Protein AF-A0A7S1N888-F1 (afdb_monomer)

InterPro domains:
  IPR004919 GmrSD restriction endonucleases, N-terminal domain [PF03235] (8-120)

Solvent-accessible surface area (backbone atoms only — not comparable to full-atom values): 9253 Å² total; per-residue (Å²): 137,89,87,77,94,72,54,70,70,64,73,41,25,67,52,55,45,80,42,73,72,49,102,86,40,76,77,73,88,74,79,51,69,66,60,52,47,50,53,47,50,58,54,48,55,60,72,66,51,74,83,74,66,87,85,49,75,88,72,57,80,77,88,69,93,67,82,66,43,65,47,76,53,85,74,87,74,94,69,92,54,54,35,34,40,49,79,40,48,53,64,61,52,51,50,51,53,52,50,51,49,50,54,51,55,52,34,58,72,76,35,73,72,62,23,51,52,54,41,54,75,75,50,79,14,73,76,75,72,77,83,81,73,78,86,78,83,78,74,81,87,127

Sequence (142 aa):
MSMKNMHIKELFSKEATYVFSTYQNTCTYEWSDVEAEQLFDDFYGECLSPPVNKVDLEALDWYTLNQCTMHEVKQKQNKSGSTWMIHDGQQRMVTLCLLFAAIRDHLRLVDSKRSEEIAKRLWLGLECRKAEQLDKTHRPKV

Radius of gyration: 17.92 Å; Cα contacts (8 Å, |Δi|>4): 93; chains: 1; bounding box: 62×39×40 Å

Mean predicted aligned error: 12.19 Å

Foldseek 3Di:
DDDDDDDPPRVQAAQEAEDEDDPVDPDDQDDDVVVLVVLVCLVVVVVPPPPPDPPPPVPDPDSDSDDWDWDWDDDDDDRRHTYIYTDPCSNVVVSVVVVVVVVLVVLCPPDVPVSVVVCVVVPNGDPPPPPPPPPPPDDPDD

pLDDT: mean 71.5, std 18.08, range [33.56, 95.94]

Organism: NCBI:txid73025

Structure (mmCIF, N/CA/C/O backbone):
data_AF-A0A7S1N888-F1
#
_entry.id   AF-A0A7S1N888-F1
#
loop_
_atom_site.group_PDB
_atom_site.id
_atom_site.type_symbol
_atom_site.label_atom_id
_atom_site.label_alt_id
_atom_site.label_comp_id
_atom_site.label_asym_id
_atom_site.label_entity_id
_atom_site.label_seq_id
_atom_site.pdbx_PDB_ins_code
_atom_site.Cartn_x
_atom_site.Cartn_y
_atom_site.Cartn_z
_atom_site.occupancy
_atom_site.B_iso_or_equiv
_atom_site.auth_seq_id
_atom_site.auth_comp_id
_atom_site.auth_asym_id
_atom_site.auth_atom_id
_atom_site.pdbx_PDB_model_num
ATOM 1 N N . MET A 1 1 ? -7.000 19.376 12.190 1.00 68.69 1 MET A N 1
ATOM 2 C CA . MET A 1 1 ? -6.641 18.047 11.648 1.00 68.69 1 MET A CA 1
ATOM 3 C C . MET A 1 1 ? -5.179 17.811 11.970 1.00 68.69 1 MET A C 1
ATOM 5 O O . MET A 1 1 ? -4.411 18.751 11.826 1.00 68.69 1 MET A O 1
ATOM 9 N N . SER A 1 2 ? -4.815 16.634 12.480 1.00 82.44 2 SER A N 1
ATOM 10 C CA . SER A 1 2 ? -3.409 16.278 12.711 1.00 82.44 2 SER A CA 1
ATOM 11 C C . SER A 1 2 ? -2.906 15.508 11.496 1.00 82.44 2 SER A C 1
ATOM 13 O O . SER A 1 2 ? -3.593 14.592 11.046 1.00 82.44 2 SER A O 1
ATOM 15 N N . MET A 1 3 ? -1.752 15.892 10.957 1.00 83.88 3 MET A N 1
ATOM 16 C CA . MET A 1 3 ? -1.090 15.182 9.867 1.00 83.88 3 MET A CA 1
ATOM 17 C C . MET A 1 3 ? 0.059 14.373 10.461 1.00 83.88 3 MET A C 1
ATOM 19 O O . MET A 1 3 ? 0.832 14.891 11.266 1.00 83.88 3 MET A O 1
ATOM 23 N N . LYS A 1 4 ? 0.149 13.095 10.092 1.00 85.56 4 LYS A N 1
ATOM 24 C CA . LYS A 1 4 ? 1.197 12.194 10.564 1.00 85.56 4 LYS A CA 1
ATOM 25 C C . LYS A 1 4 ? 1.833 11.499 9.368 1.00 85.56 4 LYS A C 1
ATOM 27 O O . LYS A 1 4 ? 1.142 10.789 8.644 1.00 85.56 4 LYS A O 1
ATOM 32 N N . ASN A 1 5 ? 3.144 11.663 9.218 1.00 82.50 5 ASN A N 1
ATOM 33 C CA . ASN A 1 5 ? 3.929 10.853 8.293 1.00 82.50 5 ASN A CA 1
ATOM 34 C C . ASN A 1 5 ? 4.024 9.434 8.856 1.00 82.50 5 ASN A C 1
ATOM 36 O O . ASN A 1 5 ? 4.311 9.246 10.040 1.00 82.50 5 ASN A O 1
ATOM 40 N N . MET A 1 6 ? 3.728 8.446 8.020 1.00 82.31 6 MET A N 1
ATOM 41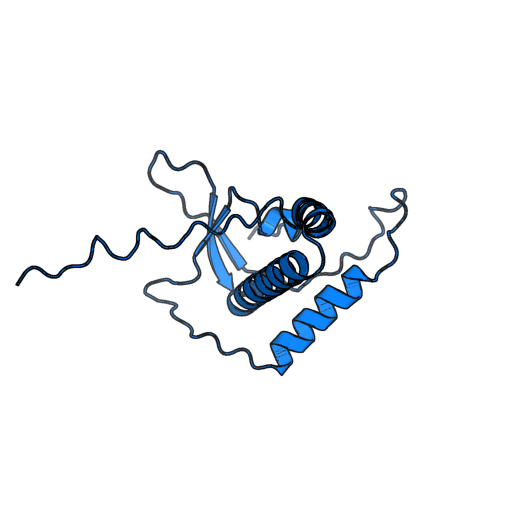 C CA . MET A 1 6 ? 3.689 7.042 8.408 1.00 82.31 6 MET A CA 1
ATOM 42 C C . MET A 1 6 ? 4.394 6.221 7.340 1.00 82.31 6 MET A C 1
ATOM 44 O O . MET A 1 6 ? 4.093 6.357 6.153 1.00 82.31 6 MET A O 1
ATOM 48 N N . HIS A 1 7 ? 5.318 5.356 7.751 1.00 83.50 7 HIS A N 1
ATOM 49 C CA . HIS A 1 7 ? 5.939 4.433 6.807 1.00 83.50 7 HIS A CA 1
ATOM 50 C C . HIS A 1 7 ? 4.919 3.389 6.346 1.00 83.50 7 HIS A C 1
ATOM 52 O O . HIS A 1 7 ? 4.092 2.932 7.134 1.00 83.50 7 HIS A O 1
ATOM 58 N N . ILE A 1 8 ? 5.033 2.916 5.102 1.00 83.12 8 ILE A N 1
ATOM 59 C CA . ILE A 1 8 ? 4.186 1.835 4.561 1.00 83.12 8 ILE A CA 1
ATOM 60 C C . ILE A 1 8 ? 4.163 0.620 5.504 1.00 83.12 8 ILE A C 1
ATOM 62 O O . ILE A 1 8 ? 3.116 0.027 5.745 1.00 83.12 8 ILE A O 1
ATOM 66 N N . LYS A 1 9 ? 5.305 0.282 6.114 1.00 82.00 9 LYS A N 1
ATOM 67 C CA . LYS A 1 9 ? 5.406 -0.810 7.092 1.00 82.00 9 LYS A CA 1
ATOM 68 C C . LYS A 1 9 ? 4.522 -0.602 8.329 1.00 82.00 9 LYS A C 1
ATOM 70 O O . LYS A 1 9 ? 3.982 -1.569 8.859 1.00 82.00 9 LYS A O 1
ATOM 75 N N . GLU A 1 10 ? 4.402 0.634 8.800 1.00 83.75 10 GLU A N 1
ATOM 76 C CA . GLU A 1 10 ? 3.550 0.993 9.938 1.00 83.75 10 GLU A CA 1
ATOM 77 C C . GLU A 1 10 ? 2.077 1.012 9.522 1.00 83.75 10 GLU A C 1
ATOM 79 O O . GLU A 1 10 ? 1.226 0.479 10.239 1.00 83.75 10 GLU A O 1
ATOM 84 N N . LEU A 1 11 ? 1.802 1.554 8.329 1.00 85.75 11 LEU A N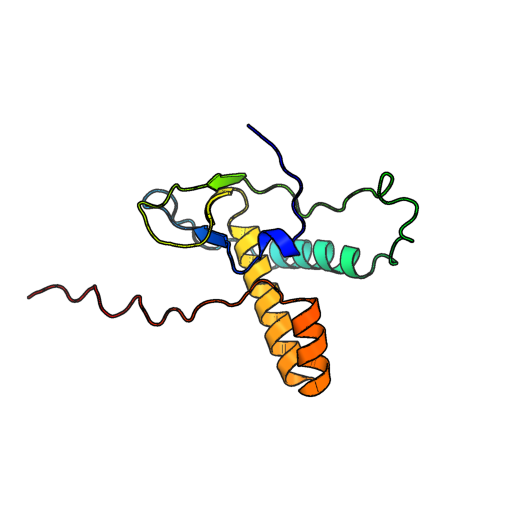 1
ATOM 85 C CA . LEU A 1 11 ? 0.469 1.617 7.735 1.00 85.75 11 LEU A CA 1
ATOM 86 C C . LEU A 1 11 ? -0.125 0.228 7.510 1.00 85.75 11 LEU A C 1
ATOM 88 O O . LEU A 1 11 ? -1.320 0.042 7.642 1.00 85.75 11 LEU A O 1
ATOM 92 N N . PHE A 1 12 ? 0.683 -0.773 7.191 1.00 84.00 12 PHE A N 1
ATOM 93 C CA . PHE A 1 12 ? 0.184 -2.126 6.972 1.00 84.00 12 PHE A CA 1
ATOM 94 C C . PHE A 1 12 ? 0.443 -3.059 8.154 1.00 84.00 12 PHE A C 1
ATOM 96 O O . PHE A 1 12 ? 0.531 -4.258 7.939 1.00 84.00 12 PHE A O 1
ATOM 103 N N . SER A 1 13 ? 0.574 -2.552 9.386 1.00 80.38 13 SER A N 1
ATOM 104 C CA . SER A 1 13 ? 0.861 -3.367 10.581 1.00 80.38 13 SER A CA 1
ATOM 105 C C . SER A 1 13 ? -0.268 -4.346 10.964 1.00 80.38 13 SER A C 1
ATOM 107 O O . SER A 1 13 ? -1.447 -4.090 10.729 1.00 80.38 13 SER A O 1
ATOM 109 N N . LYS A 1 14 ? 0.084 -5.460 11.630 1.00 72.75 14 LYS A N 1
ATOM 110 C CA . LYS A 1 14 ? -0.874 -6.516 12.041 1.00 72.75 14 LYS A CA 1
ATOM 111 C C . LYS A 1 14 ? -1.910 -6.057 13.074 1.00 72.75 14 LYS A C 1
ATOM 113 O O . LYS A 1 14 ? -2.920 -6.729 13.278 1.00 72.75 14 LYS A O 1
ATOM 118 N N . GLU A 1 15 ? -1.630 -4.957 13.762 1.00 80.94 15 GLU A N 1
ATOM 119 C CA . GLU A 1 15 ? -2.464 -4.408 14.834 1.00 80.94 15 GLU A CA 1
ATOM 120 C C . GLU A 1 15 ? -3.524 -3.435 14.304 1.00 80.94 15 GLU A C 1
ATOM 122 O O . GLU A 1 15 ? -4.466 -3.099 15.023 1.00 80.94 15 GLU A O 1
ATOM 127 N N . ALA A 1 16 ? -3.395 -2.995 13.049 1.00 83.56 16 ALA A N 1
ATOM 128 C CA . ALA A 1 16 ? -4.322 -2.075 12.417 1.00 83.56 16 ALA A CA 1
ATOM 129 C C . ALA A 1 16 ? -5.337 -2.820 11.539 1.00 83.56 16 ALA A C 1
ATOM 131 O O . ALA A 1 16 ? -5.005 -3.714 10.765 1.00 83.56 16 ALA A O 1
ATOM 132 N N . THR A 1 17 ? -6.608 -2.440 11.647 1.00 86.12 17 THR A N 1
ATOM 133 C CA . THR A 1 17 ? -7.673 -2.873 10.734 1.00 86.12 17 THR A CA 1
ATOM 134 C C . THR A 1 17 ? -8.195 -1.669 9.967 1.00 86.12 17 THR A C 1
ATOM 136 O O . THR A 1 17 ? -8.577 -0.674 10.577 1.00 86.12 17 THR A O 1
ATOM 139 N N . TYR A 1 18 ? -8.256 -1.773 8.642 1.00 87.06 18 TYR A N 1
ATOM 140 C CA . TYR A 1 18 ? -8.728 -0.703 7.764 1.00 87.06 18 TYR A CA 1
ATOM 141 C C . TYR A 1 18 ? -10.115 -1.023 7.217 1.00 87.06 18 TYR A C 1
ATOM 143 O O . TYR A 1 18 ? -10.355 -2.120 6.712 1.00 87.06 18 TYR A O 1
ATOM 151 N N . VAL A 1 19 ? -11.031 -0.065 7.327 1.00 85.31 19 VAL A N 1
ATOM 152 C CA . VAL A 1 19 ? -12.410 -0.186 6.851 1.00 85.31 19 VAL A CA 1
ATOM 153 C C . VAL A 1 19 ? -12.616 0.777 5.686 1.00 85.31 19 VAL A C 1
ATOM 155 O O . VAL A 1 19 ? -12.515 1.993 5.853 1.00 85.31 19 VAL A O 1
ATOM 158 N N . PHE A 1 20 ? -12.908 0.206 4.516 1.00 78.00 20 PHE A N 1
ATOM 159 C CA . PHE A 1 20 ? -13.118 0.925 3.253 1.00 78.00 20 PHE A CA 1
ATOM 160 C C . PHE A 1 20 ? -14.597 1.212 2.964 1.00 78.00 20 PHE A C 1
ATOM 162 O O . PHE A 1 20 ? -14.913 2.148 2.242 1.00 78.00 20 PHE A O 1
ATOM 169 N N . SER A 1 21 ? -15.508 0.417 3.531 1.00 67.12 21 SER A N 1
ATOM 170 C CA . SER A 1 21 ? -16.943 0.505 3.263 1.00 67.12 21 SER A CA 1
ATOM 171 C C . SER A 1 21 ? -17.698 1.097 4.447 1.00 67.12 21 SER A C 1
ATOM 173 O O . SER A 1 21 ? -17.633 0.564 5.559 1.00 67.12 21 SER A O 1
ATOM 175 N N . THR A 1 22 ? -18.497 2.130 4.196 1.00 59.22 22 THR A N 1
ATOM 176 C CA . THR A 1 22 ? -19.585 2.530 5.099 1.00 59.22 22 THR A CA 1
ATOM 177 C C . THR A 1 22 ? -20.914 2.419 4.366 1.00 59.22 22 THR A C 1
ATOM 179 O O . THR A 1 22 ? -20.945 2.351 3.142 1.00 59.22 22 THR A O 1
ATOM 182 N N . TYR A 1 23 ? -22.027 2.456 5.102 1.00 58.16 23 TYR A N 1
ATOM 183 C CA . TYR A 1 23 ? -23.373 2.512 4.513 1.00 58.16 23 TYR A CA 1
ATOM 184 C C . TYR A 1 23 ? -23.546 3.683 3.517 1.00 58.16 23 TYR A C 1
ATOM 186 O O . TYR A 1 23 ? -24.455 3.662 2.698 1.00 58.16 23 TYR A O 1
ATOM 194 N N . GLN A 1 24 ? -22.677 4.699 3.584 1.00 54.22 24 GLN A N 1
ATOM 195 C CA . GLN A 1 24 ? -22.710 5.899 2.746 1.00 54.22 24 GLN A CA 1
ATOM 196 C C . GLN A 1 24 ? -21.619 5.932 1.663 1.00 54.22 24 GLN A C 1
ATOM 198 O O . GLN A 1 24 ? -21.761 6.682 0.708 1.00 54.22 24 GLN A O 1
ATOM 203 N N . ASN A 1 25 ? -20.559 5.126 1.785 1.00 53.91 25 ASN A N 1
ATOM 204 C CA . ASN A 1 25 ? -19.449 5.068 0.831 1.00 53.91 25 ASN A CA 1
ATOM 205 C C . ASN A 1 25 ? -19.198 3.609 0.446 1.00 53.91 25 ASN A C 1
ATOM 207 O O . ASN A 1 25 ? -18.456 2.883 1.111 1.00 53.91 25 ASN A O 1
ATOM 211 N N . THR A 1 26 ? -19.862 3.189 -0.626 1.00 59.97 26 THR A N 1
ATOM 212 C CA . THR A 1 26 ? -19.578 1.953 -1.364 1.00 59.97 26 THR A CA 1
ATOM 213 C C . THR A 1 26 ? -19.107 2.341 -2.760 1.00 59.97 26 THR A C 1
ATOM 215 O O . THR A 1 26 ? -19.755 2.035 -3.753 1.00 59.97 26 THR A O 1
ATOM 218 N N . CYS A 1 27 ? -17.995 3.076 -2.846 1.00 63.50 27 CYS A N 1
ATOM 219 C CA . CYS A 1 27 ? -17.369 3.296 -4.143 1.00 63.50 27 CYS A CA 1
ATOM 220 C C . CYS A 1 27 ? -16.792 1.968 -4.625 1.00 63.50 27 CYS A C 1
ATOM 222 O O . CYS A 1 27 ? -16.028 1.305 -3.916 1.00 63.50 27 CYS A O 1
ATOM 224 N N . THR A 1 28 ? -17.184 1.570 -5.828 1.00 80.69 28 THR A N 1
ATOM 225 C CA . THR A 1 28 ? -16.520 0.491 -6.545 1.00 80.69 28 THR A CA 1
ATOM 226 C C . THR A 1 28 ? -15.059 0.861 -6.797 1.00 80.69 28 THR A C 1
ATOM 228 O O . THR A 1 28 ? -14.672 2.033 -6.790 1.00 80.69 28 THR A O 1
ATOM 231 N N . TYR A 1 29 ? -14.211 -0.150 -6.964 1.00 86.06 29 TYR A N 1
ATOM 232 C CA . TYR A 1 29 ? -12.851 0.097 -7.424 1.00 86.06 29 TYR A CA 1
ATOM 233 C C . TYR A 1 29 ? -12.915 0.581 -8.878 1.00 86.06 29 TYR A C 1
ATOM 235 O O . TYR A 1 29 ? -13.439 -0.137 -9.726 1.00 86.06 29 TYR A O 1
ATOM 243 N N . GLU A 1 30 ? -12.431 1.796 -9.138 1.00 90.88 30 GLU A N 1
ATOM 244 C CA . GLU A 1 30 ? -12.569 2.472 -10.441 1.00 90.88 30 GLU A CA 1
ATOM 245 C C . GLU A 1 30 ? -11.233 2.912 -11.047 1.00 90.88 30 GLU A C 1
ATOM 247 O O . GLU A 1 30 ? -11.222 3.425 -12.161 1.00 90.88 30 GLU A O 1
ATOM 252 N N . TRP A 1 31 ? -10.111 2.711 -10.347 1.00 92.81 31 TRP A N 1
ATOM 253 C CA . TRP A 1 31 ? -8.796 2.940 -10.945 1.00 92.81 31 TRP A CA 1
ATOM 254 C C . TRP A 1 31 ? -8.614 2.044 -12.164 1.00 92.81 31 TRP A C 1
ATOM 256 O O . TRP A 1 31 ? -8.837 0.831 -12.088 1.00 92.81 31 TRP A O 1
ATOM 266 N N . SER A 1 32 ? -8.197 2.657 -13.267 1.00 94.12 32 SER A N 1
ATOM 267 C CA . SER A 1 32 ? -7.786 1.944 -14.462 1.00 94.12 32 SER A CA 1
ATOM 268 C C . SER A 1 32 ? -6.357 1.424 -14.301 1.00 94.12 32 SER A C 1
ATOM 270 O O . SER A 1 32 ? -5.683 1.663 -13.291 1.00 94.12 32 SER A O 1
ATOM 272 N N . ASP A 1 33 ? -5.885 0.717 -15.323 1.00 93.62 33 ASP A N 1
ATOM 273 C CA . ASP A 1 33 ? -4.508 0.236 -15.369 1.00 93.62 33 ASP A CA 1
ATOM 274 C C . ASP A 1 33 ? -3.507 1.402 -15.307 1.00 93.62 33 ASP A C 1
ATOM 276 O O . ASP A 1 33 ? -2.463 1.265 -14.682 1.00 93.62 33 ASP A O 1
ATOM 280 N N . VAL A 1 34 ? -3.859 2.584 -15.832 1.00 95.94 34 VAL A N 1
ATOM 281 C CA . VAL A 1 34 ? -2.975 3.762 -15.845 1.00 95.94 34 VAL A CA 1
ATOM 282 C C . VAL A 1 34 ? -2.667 4.261 -14.431 1.00 95.94 34 VAL A C 1
ATOM 284 O O . VAL A 1 34 ? -1.505 4.489 -14.098 1.00 95.94 34 VAL A O 1
ATOM 287 N N . GLU A 1 35 ? -3.675 4.426 -13.568 1.00 94.19 35 GLU A N 1
ATOM 288 C CA . GLU A 1 35 ? -3.438 4.867 -12.187 1.00 94.19 35 GLU A CA 1
ATOM 289 C C . GLU A 1 35 ? -2.700 3.804 -11.367 1.00 94.19 35 GLU A C 1
ATOM 291 O O . GLU A 1 35 ? -1.884 4.135 -10.502 1.00 94.19 35 GLU A O 1
ATOM 296 N N . ALA A 1 36 ? -2.976 2.525 -11.637 1.00 91.25 36 ALA A N 1
ATOM 297 C CA . ALA A 1 36 ? -2.300 1.419 -10.976 1.00 91.25 36 ALA A CA 1
ATOM 298 C C . ALA A 1 36 ? -0.819 1.323 -11.381 1.00 91.25 36 ALA A C 1
ATOM 300 O O . ALA A 1 36 ? 0.029 1.130 -10.509 1.00 91.25 36 ALA A O 1
ATOM 301 N N . GLU A 1 37 ? -0.511 1.494 -12.668 1.00 92.75 37 GLU A N 1
ATOM 302 C CA . GLU A 1 37 ? 0.853 1.542 -13.202 1.00 92.75 37 GLU A CA 1
ATOM 303 C C . GLU A 1 37 ? 1.621 2.737 -12.641 1.00 92.75 37 GLU A C 1
ATOM 305 O O . GLU A 1 37 ? 2.714 2.549 -12.115 1.00 92.75 37 GLU A O 1
ATOM 310 N N . GLN A 1 38 ? 1.024 3.934 -12.626 1.00 93.00 38 GLN A N 1
ATOM 311 C CA . GLN A 1 38 ? 1.666 5.113 -12.040 1.00 93.00 38 GLN A CA 1
ATOM 312 C C . GLN A 1 38 ? 2.012 4.889 -10.562 1.00 93.00 38 GLN A C 1
ATOM 314 O O . GLN A 1 38 ? 3.126 5.176 -10.135 1.00 93.00 38 GLN A O 1
ATOM 319 N N . LEU A 1 39 ? 1.085 4.329 -9.777 1.00 91.44 39 LEU A N 1
ATOM 320 C CA . LEU A 1 39 ? 1.351 4.004 -8.375 1.00 91.44 39 LEU A CA 1
ATOM 321 C C . LEU A 1 39 ? 2.471 2.961 -8.229 1.00 91.44 39 LEU A C 1
ATOM 323 O O . LEU A 1 39 ? 3.251 3.021 -7.275 1.00 91.44 39 LEU A O 1
ATOM 327 N N . PHE A 1 40 ? 2.519 1.977 -9.127 1.00 89.94 40 PHE A N 1
ATOM 328 C CA . PHE A 1 40 ? 3.574 0.974 -9.127 1.00 89.94 40 PHE A CA 1
ATOM 329 C C . PHE A 1 40 ? 4.932 1.594 -9.452 1.00 89.94 40 PHE A C 1
ATOM 331 O O . PHE A 1 40 ? 5.883 1.319 -8.727 1.00 89.94 40 PHE A O 1
ATOM 338 N N . ASP A 1 41 ? 5.017 2.447 -10.470 1.00 88.38 41 ASP A N 1
ATOM 339 C CA . ASP A 1 41 ? 6.242 3.147 -10.858 1.00 88.38 41 ASP A CA 1
ATOM 340 C C . ASP A 1 41 ? 6.733 4.074 -9.744 1.00 88.38 41 ASP A C 1
ATOM 342 O O . ASP A 1 41 ? 7.918 4.062 -9.410 1.00 88.38 41 ASP A O 1
ATOM 346 N N . ASP A 1 42 ? 5.815 4.798 -9.101 1.00 86.50 42 ASP A N 1
ATOM 347 C CA . ASP A 1 42 ? 6.081 5.638 -7.933 1.00 86.50 42 ASP A CA 1
ATOM 348 C C . ASP A 1 42 ? 6.689 4.808 -6.780 1.00 86.50 42 ASP A C 1
ATOM 350 O O . ASP A 1 42 ? 7.708 5.165 -6.185 1.00 86.50 42 ASP A O 1
ATOM 354 N N . PHE A 1 43 ? 6.093 3.650 -6.475 1.00 85.31 43 PHE A N 1
ATOM 355 C CA . PHE A 1 43 ? 6.585 2.740 -5.437 1.00 85.31 43 PHE A CA 1
ATOM 356 C C . PHE A 1 43 ? 7.918 2.071 -5.810 1.00 85.31 43 PHE A C 1
ATOM 358 O O . PHE A 1 43 ? 8.814 1.932 -4.971 1.00 85.31 43 PHE A O 1
ATOM 365 N N . TYR A 1 44 ? 8.047 1.621 -7.056 1.00 82.12 44 TYR A N 1
ATOM 366 C CA . TYR A 1 44 ? 9.211 0.905 -7.561 1.00 82.12 44 TYR A CA 1
ATOM 367 C C . TYR A 1 44 ? 10.423 1.825 -7.695 1.00 82.12 44 TYR A C 1
ATOM 369 O O . TYR A 1 44 ? 11.522 1.436 -7.295 1.00 82.12 44 TYR A O 1
ATOM 377 N N . GLY A 1 45 ? 10.220 3.048 -8.189 1.00 77.06 45 GLY A N 1
ATOM 378 C CA . GLY A 1 45 ? 11.250 4.077 -8.278 1.00 77.06 45 GLY A CA 1
ATOM 379 C C . GLY A 1 45 ? 11.915 4.314 -6.927 1.00 77.06 45 GLY A C 1
ATOM 380 O O . GLY A 1 45 ? 13.141 4.275 -6.834 1.00 77.06 45 GLY A O 1
ATOM 381 N N . GLU A 1 46 ? 11.118 4.417 -5.863 1.00 76.62 46 GLU A N 1
ATOM 382 C CA . GLU A 1 46 ? 11.649 4.590 -4.511 1.00 76.62 46 GLU A CA 1
ATOM 383 C C . GLU A 1 46 ? 12.341 3.331 -3.966 1.00 76.62 46 GLU A C 1
ATOM 385 O O . GLU A 1 46 ? 13.337 3.420 -3.250 1.00 76.62 46 GLU A O 1
ATOM 390 N N . CYS A 1 47 ? 11.884 2.131 -4.338 1.00 70.75 47 CYS A N 1
ATOM 391 C CA . CYS A 1 47 ? 12.574 0.890 -3.966 1.00 70.75 47 CYS A CA 1
ATOM 392 C C . CYS A 1 47 ? 13.973 0.761 -4.594 1.00 70.75 47 CYS A C 1
ATOM 394 O O . CYS A 1 47 ? 14.813 0.031 -4.060 1.00 70.75 47 CYS A O 1
ATOM 396 N N . LEU A 1 48 ? 14.214 1.420 -5.731 1.00 66.75 48 LEU A N 1
ATOM 397 C CA . LEU A 1 48 ? 15.506 1.439 -6.417 1.00 66.75 48 LEU A CA 1
ATOM 398 C C . LEU A 1 48 ? 16.423 2.581 -5.965 1.00 66.75 48 LEU A C 1
ATOM 400 O O . LEU A 1 48 ? 17.612 2.559 -6.303 1.00 66.75 48 LEU A O 1
ATOM 404 N N . SER A 1 49 ? 15.906 3.549 -5.204 1.00 62.69 49 SER A N 1
ATOM 405 C CA . SER A 1 49 ? 16.712 4.613 -4.616 1.00 62.69 49 SER A CA 1
ATOM 406 C C . SER A 1 49 ? 17.844 3.994 -3.777 1.00 62.69 49 SER A C 1
ATOM 408 O O . SER A 1 49 ? 17.603 3.085 -2.973 1.00 62.69 49 SER A O 1
ATOM 410 N N . PRO A 1 50 ? 19.108 4.426 -3.961 1.00 57.12 50 PRO A N 1
ATOM 411 C CA . PRO A 1 50 ? 20.223 3.875 -3.204 1.00 57.12 50 PRO A CA 1
ATOM 412 C C . PRO A 1 50 ? 19.970 4.070 -1.703 1.00 57.12 50 PRO A C 1
ATOM 414 O O . PRO A 1 50 ? 19.481 5.130 -1.306 1.00 57.12 50 PRO A O 1
ATOM 417 N N . PRO A 1 51 ? 20.302 3.081 -0.850 1.00 58.19 51 PRO A N 1
ATOM 418 C CA . PRO A 1 51 ? 20.093 3.206 0.582 1.00 58.19 51 PRO A CA 1
ATOM 419 C C . PRO A 1 51 ? 20.880 4.414 1.080 1.00 58.19 51 PRO A C 1
ATOM 421 O O . PRO A 1 51 ? 22.113 4.416 1.058 1.00 58.19 51 PRO A O 1
ATOM 424 N N . VAL A 1 52 ? 20.168 5.456 1.503 1.00 57.44 52 VAL A N 1
ATOM 425 C CA . VAL A 1 52 ? 20.810 6.654 2.027 1.00 57.44 52 VAL A CA 1
ATOM 426 C C . VAL A 1 52 ? 21.561 6.256 3.293 1.00 57.44 52 VAL A C 1
ATOM 428 O O . VAL A 1 52 ? 21.008 5.634 4.206 1.00 57.44 52 VAL A O 1
ATOM 431 N N . ASN A 1 53 ? 22.862 6.549 3.325 1.00 52.97 53 ASN A N 1
ATOM 432 C CA . ASN A 1 53 ? 23.684 6.314 4.504 1.00 52.97 53 ASN A CA 1
ATOM 433 C C . ASN A 1 53 ? 23.021 7.010 5.701 1.00 52.97 53 ASN A C 1
ATOM 435 O O . ASN A 1 53 ? 22.638 8.171 5.605 1.00 52.97 53 ASN A O 1
ATOM 439 N N . LYS A 1 54 ? 22.899 6.295 6.828 1.00 50.47 54 LYS A N 1
ATOM 440 C CA . LYS A 1 54 ? 22.142 6.670 8.046 1.00 50.47 54 LYS A CA 1
ATOM 441 C C . LYS A 1 54 ? 22.471 8.041 8.672 1.00 50.47 54 LYS A C 1
ATOM 443 O O . LYS A 1 54 ? 21.910 8.367 9.710 1.00 50.47 54 LYS A O 1
ATOM 448 N N . VAL A 1 55 ? 23.409 8.793 8.107 1.00 49.56 55 VAL A N 1
ATOM 449 C CA . VAL A 1 55 ? 23.965 10.022 8.673 1.00 49.56 55 VAL A CA 1
ATOM 450 C C . VAL A 1 55 ? 23.107 11.256 8.347 1.00 49.56 55 VAL A C 1
ATOM 452 O O . VAL A 1 55 ? 23.113 12.176 9.149 1.00 49.56 55 VAL A O 1
ATOM 455 N N . ASP A 1 56 ? 22.286 11.238 7.287 1.00 48.00 56 ASP A N 1
ATOM 456 C CA . ASP A 1 56 ? 21.489 12.407 6.846 1.00 48.00 56 ASP A CA 1
ATOM 457 C C . ASP A 1 56 ? 19.971 12.137 6.762 1.00 48.00 56 ASP A C 1
ATOM 459 O O . ASP A 1 56 ? 19.280 12.603 5.861 1.00 48.00 56 ASP A O 1
ATOM 463 N N . LEU A 1 57 ? 19.411 11.384 7.717 1.00 50.88 57 LEU A N 1
ATOM 464 C CA . LEU A 1 57 ? 17.964 11.090 7.769 1.00 50.88 57 LEU A CA 1
ATOM 465 C C . LEU A 1 57 ? 17.067 12.341 7.876 1.00 50.88 57 LEU A C 1
ATOM 467 O O . LEU A 1 57 ? 15.896 12.275 7.512 1.00 50.88 57 LEU A O 1
ATOM 471 N N . GLU A 1 58 ? 17.605 13.468 8.346 1.00 51.22 58 GLU A N 1
ATOM 472 C CA . GLU A 1 58 ? 16.888 14.750 8.436 1.00 51.22 58 GLU A CA 1
ATOM 473 C C . GLU A 1 58 ? 16.866 15.532 7.110 1.00 51.22 58 GLU A C 1
ATOM 475 O O . GLU A 1 58 ? 16.055 16.442 6.962 1.00 51.22 58 GLU A O 1
ATOM 480 N N . ALA A 1 59 ? 17.715 15.164 6.141 1.00 48.81 59 ALA A N 1
ATOM 481 C CA . ALA A 1 59 ? 17.805 15.799 4.823 1.00 48.81 59 ALA A CA 1
ATOM 482 C C . ALA A 1 59 ? 17.241 14.930 3.685 1.00 48.81 59 ALA A C 1
ATOM 484 O O . ALA A 1 59 ? 17.289 15.344 2.525 1.00 48.81 59 ALA A O 1
ATOM 485 N N . LEU A 1 60 ? 16.714 13.734 3.984 1.00 54.06 60 LEU A N 1
ATOM 486 C CA . LEU A 1 60 ? 15.988 12.960 2.980 1.00 54.06 60 LEU A CA 1
ATOM 487 C C . LEU A 1 60 ? 14.702 13.694 2.615 1.00 54.06 60 LEU A C 1
ATOM 489 O O . LEU A 1 60 ? 13.871 13.963 3.479 1.00 54.06 60 LEU A O 1
ATOM 493 N N . ASP A 1 61 ? 14.523 13.945 1.326 1.00 58.66 61 ASP A N 1
ATOM 494 C CA . ASP A 1 61 ? 13.223 14.266 0.756 1.00 58.66 61 ASP A CA 1
ATOM 495 C C . ASP A 1 61 ? 12.384 12.981 0.828 1.00 58.66 61 ASP A C 1
ATOM 497 O O . ASP A 1 61 ? 12.714 11.971 0.204 1.00 58.66 61 ASP A O 1
ATOM 501 N N . TRP A 1 62 ? 11.367 12.951 1.690 1.00 64.81 62 TRP A N 1
ATOM 502 C CA . TRP A 1 62 ? 10.533 11.760 1.852 1.00 64.81 62 TRP A CA 1
ATOM 503 C C . TRP A 1 62 ? 9.710 11.591 0.579 1.00 64.81 62 TRP A C 1
ATOM 505 O O . TRP A 1 62 ? 8.859 12.432 0.286 1.00 64.81 62 TRP A O 1
ATOM 515 N N . TYR A 1 63 ? 9.902 10.492 -0.152 1.00 71.06 63 TYR A N 1
ATOM 516 C CA . TYR A 1 63 ? 8.996 10.181 -1.246 1.00 71.06 63 TYR A CA 1
ATOM 517 C C . TYR A 1 63 ? 7.628 9.792 -0.675 1.00 71.06 63 TYR A C 1
ATOM 519 O O . TYR A 1 63 ? 7.494 8.844 0.105 1.00 71.06 63 TYR A O 1
ATOM 527 N N . THR A 1 64 ? 6.594 10.556 -1.027 1.00 79.19 64 THR A N 1
ATOM 528 C CA . THR A 1 64 ? 5.238 10.330 -0.522 1.00 79.19 64 THR A CA 1
ATOM 529 C C . THR A 1 64 ? 4.368 9.725 -1.614 1.00 79.19 64 THR A C 1
ATOM 531 O O . THR A 1 64 ? 4.202 10.304 -2.681 1.00 79.19 64 THR A O 1
ATOM 534 N N . LEU A 1 65 ? 3.721 8.591 -1.322 1.00 83.38 65 LEU A N 1
ATOM 535 C CA . LEU A 1 65 ? 2.679 8.003 -2.179 1.00 83.38 65 LEU A CA 1
ATOM 536 C C . LEU A 1 65 ? 1.351 8.764 -2.036 1.00 83.38 65 LEU A C 1
ATOM 538 O O . LEU A 1 65 ? 0.280 8.158 -1.924 1.00 83.38 65 LEU A O 1
ATOM 542 N N . ASN A 1 66 ? 1.429 10.099 -1.995 1.00 85.44 66 ASN A N 1
ATOM 543 C CA . ASN A 1 66 ? 0.349 11.031 -1.691 1.00 85.44 66 ASN A CA 1
ATOM 544 C C . ASN A 1 66 ? -0.337 10.785 -0.321 1.00 85.44 66 ASN A C 1
ATOM 546 O O . ASN A 1 66 ? -0.100 9.803 0.381 1.00 85.44 66 ASN A O 1
ATOM 550 N N . GLN A 1 67 ? -1.216 11.704 0.085 1.00 89.19 67 GLN A N 1
ATOM 551 C CA . GLN A 1 67 ? -1.917 11.632 1.374 1.00 89.19 67 GLN A CA 1
ATOM 552 C C . GLN A 1 67 ? -3.092 10.638 1.370 1.00 89.19 67 GLN A C 1
ATOM 554 O O . GLN A 1 67 ? -3.658 10.330 0.318 1.00 89.19 67 GLN A O 1
ATOM 559 N N . CYS A 1 68 ? -3.461 10.157 2.560 1.00 89.75 68 CYS A N 1
ATOM 560 C CA . CYS A 1 68 ? -4.641 9.335 2.824 1.00 89.75 68 CYS A CA 1
ATOM 561 C C . CYS A 1 68 ? -5.357 9.905 4.054 1.00 89.75 68 CYS A C 1
ATOM 563 O O . CYS A 1 68 ? -4.721 10.147 5.085 1.00 89.75 68 CYS A O 1
ATOM 565 N N . THR A 1 69 ? -6.667 10.133 3.953 1.00 90.88 69 THR A N 1
ATOM 566 C CA . THR A 1 69 ? -7.450 10.693 5.062 1.00 90.88 69 THR A CA 1
ATOM 567 C C . THR A 1 69 ? -8.180 9.575 5.775 1.00 90.88 69 THR A C 1
ATOM 569 O O . THR A 1 69 ? -9.012 8.884 5.190 1.00 90.88 69 THR A O 1
ATOM 572 N N . MET A 1 70 ? -7.909 9.422 7.066 1.00 90.50 70 MET A N 1
ATOM 573 C CA . MET A 1 70 ? -8.536 8.404 7.896 1.00 90.50 70 MET A CA 1
ATOM 574 C C . MET A 1 70 ? -8.774 8.912 9.311 1.00 90.50 70 MET A C 1
ATOM 576 O O . MET A 1 70 ? -8.171 9.887 9.755 1.00 90.50 70 MET A O 1
ATOM 580 N N . HIS A 1 71 ? -9.651 8.230 10.035 1.00 89.81 71 HIS A N 1
ATOM 581 C CA . HIS A 1 71 ? -9.848 8.469 11.458 1.00 89.81 71 HIS A CA 1
ATOM 582 C C . HIS A 1 71 ? -10.031 7.154 12.201 1.00 89.81 71 HIS A C 1
ATOM 584 O O . HIS A 1 71 ? -10.531 6.169 11.653 1.00 89.81 71 HIS A O 1
ATOM 590 N N . GLU A 1 72 ? -9.611 7.149 13.458 1.00 89.25 72 GLU A N 1
ATOM 591 C CA . GLU A 1 72 ? -9.715 5.977 14.310 1.00 89.25 72 GLU A CA 1
ATOM 592 C C . GLU A 1 72 ? -11.149 5.817 14.827 1.00 89.25 72 GLU A C 1
ATOM 594 O O . GLU A 1 72 ? -11.743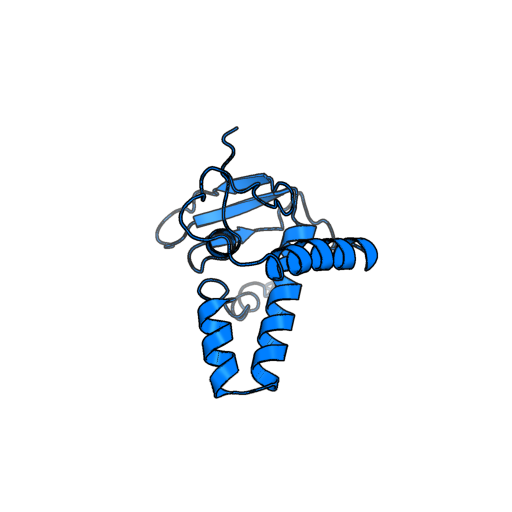 6.729 15.410 1.00 89.25 72 GLU A O 1
ATOM 599 N N . VAL A 1 73 ? -11.707 4.627 14.629 1.00 87.62 73 VAL A N 1
ATOM 600 C CA . VAL A 1 73 ? -13.004 4.223 15.156 1.00 87.62 73 VAL A CA 1
ATOM 601 C C . VAL A 1 73 ? -12.778 3.568 16.512 1.00 87.62 73 VAL A C 1
ATOM 603 O O . VAL A 1 73 ? -12.240 2.464 16.607 1.00 87.62 73 VAL A O 1
ATOM 606 N N . LYS A 1 74 ? -13.235 4.230 17.579 1.00 83.50 74 LYS A N 1
ATOM 607 C CA . LYS A 1 74 ? -13.208 3.661 18.932 1.00 83.50 74 LYS A CA 1
ATOM 608 C C . LYS A 1 74 ? -14.099 2.419 18.986 1.00 83.50 74 LYS A C 1
ATOM 610 O O . LYS A 1 74 ? -15.324 2.526 18.939 1.00 83.50 74 LYS A O 1
ATOM 615 N N . GLN A 1 75 ? -13.496 1.239 19.101 1.00 73.75 75 GLN A N 1
ATOM 616 C CA . GLN A 1 75 ? -14.251 0.001 19.275 1.00 73.75 75 GLN A CA 1
ATOM 617 C C . GLN A 1 75 ? -14.752 -0.135 20.721 1.00 73.75 75 GLN A C 1
ATOM 619 O O . GLN A 1 75 ? -14.024 0.119 21.682 1.00 73.75 75 GLN A O 1
ATOM 624 N N . LYS A 1 76 ? -16.013 -0.552 20.891 1.00 64.00 76 LYS A N 1
ATOM 625 C CA . LYS A 1 76 ? -16.579 -0.885 22.206 1.00 64.00 76 LYS A CA 1
ATOM 626 C C . LYS A 1 76 ? -16.007 -2.232 22.681 1.00 64.00 76 LYS A C 1
ATOM 628 O O . LYS A 1 76 ? -16.480 -3.268 22.243 1.00 64.00 76 LYS A O 1
ATOM 633 N N . GLN A 1 77 ? -15.024 -2.165 23.585 1.00 53.78 77 GLN A N 1
ATOM 634 C CA . GLN A 1 77 ? -14.460 -3.230 24.440 1.00 53.78 77 GLN A CA 1
ATOM 635 C C . GLN A 1 77 ? -13.805 -4.470 23.768 1.00 53.78 77 GLN A C 1
ATOM 637 O O . GLN A 1 77 ? -14.329 -5.092 22.852 1.00 53.78 77 GLN A O 1
ATOM 642 N N . ASN A 1 78 ? -12.650 -4.865 24.329 1.00 55.62 78 ASN A N 1
ATOM 643 C CA . ASN A 1 78 ? -11.929 -6.148 24.199 1.00 55.62 78 ASN A CA 1
ATOM 644 C C . ASN A 1 78 ? -11.313 -6.575 22.855 1.00 55.62 78 ASN A C 1
ATOM 646 O O . ASN A 1 78 ? -10.794 -7.689 22.767 1.00 55.62 78 ASN A O 1
ATOM 650 N N . LYS A 1 79 ? -11.263 -5.722 21.831 1.00 59.66 79 LYS A N 1
ATOM 651 C CA . LYS A 1 79 ? -10.414 -5.985 20.658 1.00 59.66 79 LYS A CA 1
ATOM 652 C C . LYS A 1 79 ? -9.085 -5.247 20.804 1.00 59.66 79 LYS A C 1
ATOM 654 O O . LYS A 1 79 ? -9.058 -4.027 20.912 1.00 59.66 79 LYS A O 1
ATOM 659 N N . SER A 1 80 ? -7.995 -6.009 20.854 1.00 65.94 80 SER A N 1
ATOM 660 C CA . SER A 1 80 ? -6.638 -5.476 20.728 1.00 65.94 80 SER A CA 1
ATOM 661 C C . SER A 1 80 ? -6.426 -5.056 19.270 1.00 65.94 80 SER A C 1
ATOM 663 O O . SER A 1 80 ? -6.634 -5.874 18.370 1.00 65.94 80 SER A O 1
ATOM 665 N N . GLY A 1 81 ? -6.092 -3.783 19.051 1.00 74.69 81 GLY A N 1
ATOM 666 C CA . GLY A 1 81 ? -5.813 -3.203 17.735 1.00 74.69 81 GLY A CA 1
ATOM 667 C C . GLY A 1 81 ? -6.599 -1.923 17.433 1.00 74.69 81 GLY 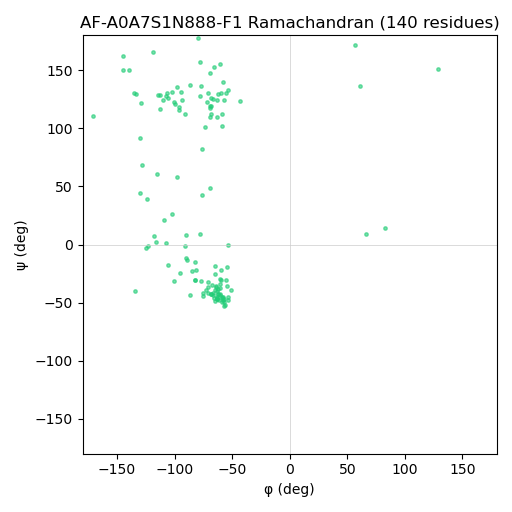A C 1
ATOM 668 O O . GLY A 1 81 ? -7.714 -1.726 17.920 1.00 74.69 81 GLY A O 1
ATOM 669 N N . SER A 1 82 ? -6.017 -1.056 16.604 1.00 85.44 82 SER A N 1
ATOM 670 C CA . SER A 1 82 ? -6.657 0.175 16.127 1.00 85.44 82 SER A CA 1
ATOM 671 C C . SER A 1 82 ? -7.482 -0.110 14.876 1.00 85.44 82 SER A C 1
ATOM 673 O O . SER A 1 82 ? -7.047 -0.824 13.973 1.00 85.44 82 SER A O 1
ATOM 675 N N . THR A 1 83 ? -8.687 0.450 14.793 1.00 87.25 83 THR A N 1
ATOM 676 C CA . THR A 1 83 ? -9.506 0.383 13.573 1.00 87.25 83 THR A CA 1
ATOM 677 C C . THR A 1 83 ? -9.575 1.752 12.938 1.00 87.25 83 THR A C 1
ATOM 679 O O . THR A 1 83 ? -10.008 2.701 13.580 1.00 87.25 83 THR A O 1
ATOM 682 N N . TRP A 1 84 ? -9.186 1.846 11.676 1.00 88.69 84 TRP A N 1
ATOM 683 C CA . TRP A 1 84 ? -9.138 3.087 10.921 1.00 88.69 84 TRP A CA 1
ATOM 684 C C . TRP A 1 84 ? -10.180 3.052 9.813 1.00 88.69 84 TRP A C 1
ATOM 686 O O . TRP A 1 84 ? -10.250 2.102 9.035 1.00 88.69 84 TRP A O 1
ATOM 696 N N . MET A 1 85 ? -10.996 4.095 9.746 1.00 88.44 85 MET A N 1
ATOM 697 C CA . MET A 1 85 ? -11.957 4.296 8.671 1.00 88.44 85 MET A CA 1
ATOM 698 C C . MET A 1 85 ? -11.389 5.298 7.673 1.00 88.44 85 MET A C 1
ATOM 700 O O . MET A 1 85 ? -11.030 6.418 8.052 1.00 88.44 85 MET A O 1
ATOM 704 N N . ILE A 1 86 ? -11.294 4.865 6.417 1.00 88.50 86 ILE A N 1
ATOM 705 C CA . ILE A 1 86 ? -10.652 5.608 5.332 1.00 88.50 86 ILE A CA 1
ATOM 706 C C . ILE A 1 86 ? -11.709 6.432 4.596 1.00 88.50 86 ILE A C 1
ATOM 708 O O . ILE A 1 86 ? -12.695 5.886 4.102 1.00 88.50 86 ILE A O 1
ATOM 712 N N . HIS A 1 87 ? -11.479 7.738 4.506 1.00 87.38 87 HIS A N 1
ATOM 713 C CA . HIS A 1 87 ? -12.346 8.697 3.815 1.00 87.38 87 HIS A CA 1
ATOM 714 C C . HIS A 1 87 ? -11.833 9.077 2.429 1.00 87.38 87 HIS A C 1
ATOM 716 O O . HIS A 1 87 ? -12.635 9.350 1.546 1.00 87.38 87 HIS A O 1
ATOM 722 N N . ASP A 1 88 ? -10.514 9.091 2.248 1.00 89.31 88 ASP A N 1
ATOM 723 C CA . ASP A 1 88 ? -9.843 9.430 0.991 1.00 89.31 88 ASP A CA 1
ATOM 724 C C . ASP A 1 88 ? -8.579 8.575 0.833 1.00 89.31 88 ASP A C 1
ATOM 726 O O . ASP A 1 88 ? -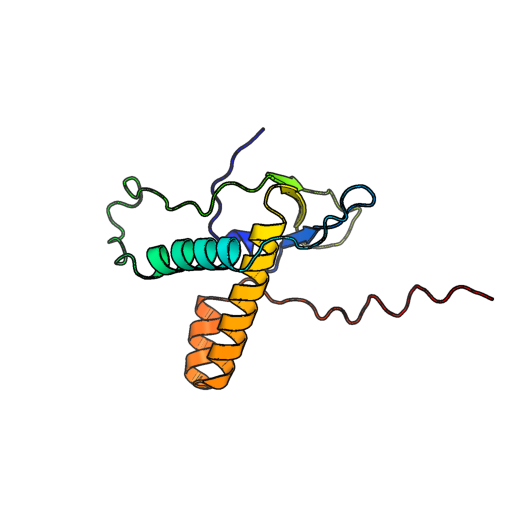7.977 8.186 1.833 1.00 89.31 88 ASP A O 1
ATOM 730 N N . GLY A 1 89 ? -8.182 8.273 -0.404 1.00 90.69 89 GLY A N 1
ATOM 731 C CA . GLY A 1 89 ? -7.077 7.355 -0.707 1.00 90.69 89 GLY A CA 1
ATOM 732 C C . GLY A 1 89 ? -7.463 5.870 -0.681 1.00 90.69 89 GLY A C 1
ATOM 733 O O . GLY A 1 89 ? -6.587 5.006 -0.680 1.00 90.69 89 GLY A O 1
ATOM 734 N N . GLN A 1 90 ? -8.765 5.558 -0.678 1.00 89.62 90 GLN A N 1
ATOM 735 C CA . GLN A 1 90 ? -9.291 4.187 -0.621 1.00 89.62 90 GLN A CA 1
ATOM 736 C C . GLN A 1 90 ? -8.760 3.313 -1.763 1.00 89.62 90 GLN A C 1
ATOM 738 O O . GLN A 1 90 ? -8.209 2.246 -1.503 1.00 89.62 90 GLN A O 1
ATOM 743 N N . GLN A 1 91 ? -8.883 3.777 -3.010 1.00 90.94 91 GLN A N 1
ATOM 744 C CA . GLN A 1 91 ? -8.451 3.024 -4.191 1.00 90.94 91 GLN A CA 1
ATOM 745 C C . GLN A 1 91 ? -6.939 2.786 -4.158 1.00 90.94 91 GLN A C 1
ATOM 747 O O . GLN A 1 91 ? -6.527 1.636 -4.226 1.00 90.94 91 GLN A O 1
ATOM 752 N N . ARG A 1 92 ? -6.134 3.818 -3.861 1.00 91.69 92 ARG A N 1
ATOM 753 C CA . ARG A 1 92 ? -4.678 3.684 -3.677 1.00 91.69 92 ARG A CA 1
ATOM 754 C C . ARG A 1 92 ? -4.312 2.623 -2.642 1.00 91.69 92 ARG A C 1
ATOM 756 O O . ARG A 1 92 ? -3.456 1.782 -2.893 1.00 91.69 92 ARG A O 1
ATOM 763 N N . MET A 1 93 ? -4.961 2.640 -1.478 1.00 90.12 93 MET A N 1
ATOM 764 C CA . MET A 1 93 ? -4.717 1.638 -0.439 1.00 90.12 93 MET A CA 1
ATOM 765 C C . MET A 1 93 ? -5.129 0.228 -0.880 1.00 90.12 93 MET A C 1
ATOM 767 O O . MET A 1 93 ? -4.415 -0.727 -0.581 1.00 90.12 93 MET A O 1
ATOM 771 N N . VAL A 1 94 ? -6.241 0.082 -1.605 1.00 89.88 94 VAL A N 1
ATOM 772 C CA . VAL A 1 94 ? -6.655 -1.205 -2.184 1.00 89.88 94 VAL A CA 1
ATOM 773 C C . VAL A 1 94 ? -5.632 -1.692 -3.215 1.00 89.88 94 VAL A C 1
ATOM 775 O O . VAL A 1 94 ? -5.216 -2.847 -3.146 1.00 89.88 94 VAL A O 1
ATOM 778 N N . THR A 1 95 ? -5.161 -0.827 -4.112 1.00 92.44 95 THR A N 1
ATOM 779 C CA . THR A 1 95 ? -4.143 -1.165 -5.115 1.00 92.44 95 THR A CA 1
ATOM 780 C C . THR A 1 95 ? -2.827 -1.576 -4.458 1.00 92.44 95 THR A C 1
ATOM 782 O O . THR A 1 95 ? -2.267 -2.602 -4.832 1.00 92.44 95 THR A O 1
ATOM 785 N N . LEU A 1 96 ? -2.372 -0.871 -3.413 1.00 90.62 96 LEU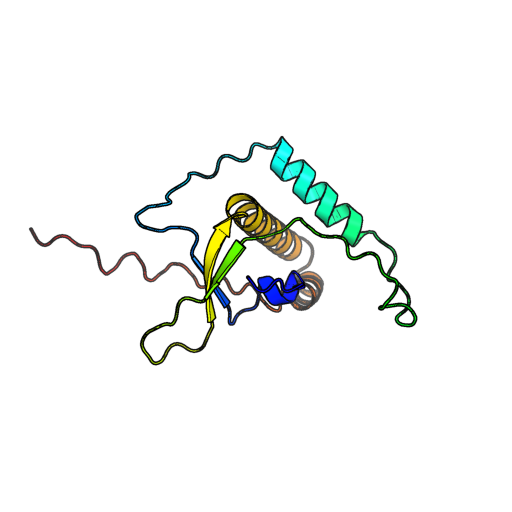 A N 1
ATOM 786 C CA . LEU A 1 96 ? -1.199 -1.279 -2.625 1.00 90.62 96 LEU A CA 1
ATOM 787 C C . LEU A 1 96 ? -1.392 -2.655 -1.968 1.00 90.62 96 LEU A C 1
ATOM 789 O O . LEU A 1 96 ? -0.484 -3.483 -2.005 1.00 90.62 96 LEU A O 1
ATOM 793 N N . CYS A 1 97 ? -2.573 -2.939 -1.405 1.00 89.00 97 CYS A N 1
ATOM 794 C CA . CYS A 1 97 ? -2.887 -4.264 -0.856 1.00 89.00 97 CYS A CA 1
ATOM 795 C C . CYS A 1 97 ? -2.764 -5.368 -1.917 1.00 89.00 97 CYS A C 1
ATOM 797 O O . CYS A 1 97 ? -2.194 -6.427 -1.639 1.00 89.00 97 CYS A O 1
ATOM 799 N N . LEU A 1 98 ? -3.298 -5.130 -3.119 1.00 89.69 98 LEU A N 1
ATOM 800 C CA . LEU A 1 98 ? -3.235 -6.074 -4.236 1.00 89.69 98 LEU A CA 1
ATOM 801 C C . LEU A 1 98 ? -1.798 -6.252 -4.738 1.00 89.69 98 LEU A C 1
ATOM 803 O O . LEU A 1 98 ? -1.355 -7.387 -4.912 1.00 89.69 98 LEU A O 1
ATOM 807 N N . LEU A 1 99 ? -1.048 -5.158 -4.879 1.00 89.69 99 LEU A N 1
ATOM 808 C CA . LEU A 1 99 ? 0.358 -5.172 -5.270 1.00 89.69 99 LEU A CA 1
ATOM 809 C C . LEU A 1 99 ? 1.201 -5.994 -4.290 1.00 89.69 99 LEU A C 1
ATOM 811 O O . LEU A 1 99 ? 1.934 -6.895 -4.698 1.00 89.69 99 LEU A O 1
ATOM 815 N N . PHE A 1 100 ? 1.066 -5.749 -2.984 1.00 87.00 100 PHE A N 1
ATOM 816 C CA . PHE A 1 100 ? 1.790 -6.527 -1.983 1.00 87.00 100 PHE A CA 1
ATOM 817 C C . PHE A 1 100 ? 1.375 -7.996 -1.997 1.00 87.00 100 PHE A C 1
ATOM 819 O O . PHE A 1 100 ? 2.239 -8.865 -1.872 1.00 87.00 100 PHE A O 1
ATOM 826 N N . ALA A 1 101 ? 0.087 -8.304 -2.169 1.00 85.94 101 ALA A N 1
ATOM 827 C CA . ALA A 1 101 ? -0.368 -9.686 -2.300 1.00 85.94 101 ALA A CA 1
ATOM 828 C C . ALA A 1 101 ? 0.273 -10.383 -3.513 1.00 85.94 101 ALA A C 1
ATOM 830 O O . ALA A 1 101 ? 0.763 -11.504 -3.367 1.00 85.94 101 ALA A O 1
ATOM 831 N N . ALA A 1 102 ? 0.352 -9.703 -4.660 1.00 86.81 102 ALA A N 1
ATOM 832 C CA . ALA A 1 102 ? 1.013 -10.211 -5.858 1.00 86.81 102 ALA A CA 1
ATOM 833 C C . ALA A 1 102 ? 2.517 -10.434 -5.634 1.00 86.81 102 ALA A C 1
ATOM 835 O O . ALA A 1 102 ? 3.021 -11.514 -5.937 1.00 86.81 102 ALA A O 1
ATOM 836 N N . ILE A 1 103 ? 3.225 -9.473 -5.023 1.00 84.38 103 ILE A N 1
ATOM 837 C CA . ILE A 1 103 ? 4.647 -9.613 -4.663 1.00 84.38 103 ILE A CA 1
ATOM 838 C C . ILE A 1 103 ? 4.850 -10.807 -3.724 1.00 84.38 103 ILE A C 1
ATOM 840 O O . ILE A 1 103 ? 5.740 -11.625 -3.948 1.00 84.38 103 ILE A O 1
ATOM 844 N N . ARG A 1 104 ? 4.016 -10.951 -2.687 1.00 83.06 104 ARG A N 1
ATOM 845 C CA . ARG A 1 104 ? 4.068 -12.087 -1.753 1.00 83.06 104 ARG A CA 1
ATOM 846 C C . ARG A 1 104 ? 3.919 -13.414 -2.478 1.00 83.06 104 ARG A C 1
ATOM 848 O O . ARG A 1 104 ? 4.682 -14.341 -2.213 1.00 83.06 104 ARG A O 1
ATOM 855 N N . ASP A 1 105 ? 2.909 -13.523 -3.330 1.00 83.19 105 ASP A N 1
ATOM 856 C CA . ASP A 1 105 ? 2.601 -14.777 -4.007 1.00 83.19 105 ASP A CA 1
ATOM 857 C C . ASP A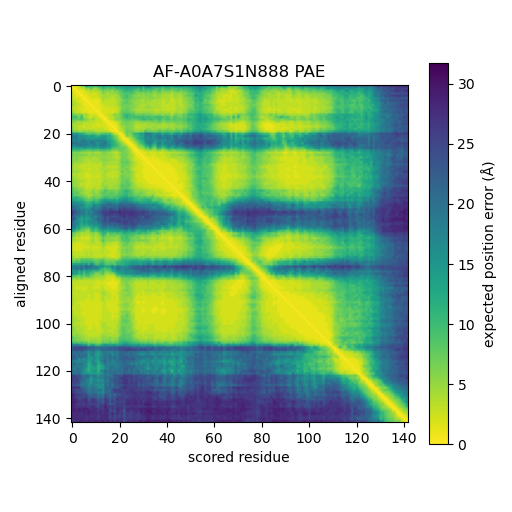 1 105 ? 3.665 -15.101 -5.061 1.00 83.19 105 ASP A C 1
ATOM 859 O O . ASP A 1 105 ? 4.101 -16.246 -5.137 1.00 83.19 105 ASP A O 1
ATOM 863 N N . HIS A 1 106 ? 4.199 -14.095 -5.758 1.00 81.56 106 HIS A N 1
ATOM 864 C CA . HIS A 1 106 ? 5.351 -14.261 -6.638 1.00 81.56 106 HIS A CA 1
ATOM 865 C C . HIS A 1 106 ? 6.594 -14.736 -5.874 1.00 81.56 106 HIS A C 1
ATOM 867 O O . HIS A 1 106 ? 7.218 -15.722 -6.262 1.00 81.56 106 HIS A O 1
ATOM 873 N N . LEU A 1 107 ? 6.926 -14.104 -4.742 1.00 78.38 107 LEU A N 1
ATOM 874 C CA . LEU A 1 107 ? 8.063 -14.512 -3.918 1.00 78.38 107 LEU A CA 1
ATOM 875 C C . LEU A 1 107 ? 7.929 -15.974 -3.483 1.00 78.38 107 LEU A C 1
ATOM 877 O O . LEU A 1 107 ? 8.878 -16.734 -3.651 1.00 78.38 107 LEU A O 1
ATOM 881 N N . ARG A 1 108 ? 6.755 -16.396 -2.996 1.00 77.38 108 ARG A N 1
ATOM 882 C CA . ARG A 1 108 ? 6.494 -17.790 -2.585 1.00 77.38 108 ARG A CA 1
ATOM 883 C C . ARG A 1 108 ? 6.777 -18.817 -3.686 1.00 77.38 108 ARG A C 1
ATOM 885 O O . ARG A 1 108 ? 7.137 -19.945 -3.361 1.00 77.38 108 ARG A O 1
ATOM 892 N N . LEU A 1 109 ? 6.606 -18.442 -4.954 1.00 77.56 109 LEU A N 1
ATOM 893 C CA . LEU A 1 109 ? 6.834 -19.318 -6.104 1.00 77.56 109 LEU A CA 1
ATOM 894 C C . LEU A 1 109 ? 8.311 -19.404 -6.515 1.00 77.56 109 LEU A C 1
ATOM 896 O O . LEU A 1 109 ? 8.727 -20.440 -7.027 1.00 77.56 109 LEU A O 1
ATOM 900 N N . VAL A 1 110 ? 9.097 -18.341 -6.311 1.00 72.94 110 VAL A N 1
ATOM 901 C CA . VAL A 1 110 ? 10.454 -18.225 -6.877 1.00 72.94 110 VAL A CA 1
ATOM 902 C C . VAL A 1 110 ? 11.524 -18.953 -6.051 1.00 72.94 110 VAL A C 1
ATOM 904 O O . VAL A 1 110 ? 12.478 -19.451 -6.640 1.00 72.94 110 VAL A O 1
ATOM 907 N N . ASP A 1 111 ? 11.391 -19.072 -4.722 1.00 62.22 111 ASP A N 1
ATOM 908 C CA . ASP A 1 111 ? 12.359 -19.813 -3.885 1.00 62.22 111 ASP A CA 1
ATOM 909 C C . ASP A 1 111 ? 11.846 -19.988 -2.440 1.00 62.22 111 ASP A C 1
ATOM 911 O O . ASP A 1 111 ? 11.782 -19.011 -1.697 1.00 62.22 111 ASP A O 1
ATOM 915 N N . SER A 1 112 ? 11.481 -21.192 -1.982 1.00 62.34 112 SER A N 1
ATOM 916 C CA . SER A 1 112 ? 10.776 -21.363 -0.689 1.00 62.34 112 SER A CA 1
ATOM 917 C C . SER A 1 112 ? 11.560 -20.868 0.535 1.00 62.34 112 SER A C 1
ATOM 919 O O . SER A 1 112 ? 10.955 -20.393 1.492 1.00 62.34 112 SER A O 1
ATOM 921 N N . LYS A 1 113 ? 12.901 -20.898 0.509 1.00 65.00 113 LYS A N 1
ATOM 922 C CA . LYS A 1 113 ? 13.730 -20.438 1.640 1.00 65.00 113 LYS A CA 1
ATOM 923 C C . LYS A 1 113 ? 14.018 -18.936 1.604 1.00 65.00 113 LYS A C 1
ATOM 925 O O . LYS A 1 113 ? 13.921 -18.269 2.631 1.00 65.00 113 LYS A O 1
ATOM 930 N N . ARG A 1 114 ? 14.359 -18.388 0.433 1.00 59.28 114 ARG A N 1
ATOM 931 C CA . ARG A 1 114 ? 14.679 -16.957 0.270 1.00 59.28 114 ARG A CA 1
ATOM 932 C C . ARG A 1 114 ? 13.423 -16.085 0.254 1.00 59.28 114 ARG A C 1
ATOM 934 O O . ARG A 1 114 ? 13.445 -14.958 0.747 1.00 59.28 114 ARG A O 1
ATOM 941 N N . SER A 1 115 ? 12.313 -16.625 -0.243 1.00 56.00 115 SER A N 1
ATOM 942 C CA . SER A 1 115 ? 11.003 -15.976 -0.208 1.00 56.00 115 SER A CA 1
ATOM 943 C C . SER A 1 115 ? 10.483 -15.775 1.201 1.00 56.00 115 SER A C 1
ATOM 945 O O . SER A 1 115 ? 9.922 -14.722 1.470 1.00 56.00 115 SER A O 1
ATOM 947 N N . GLU A 1 116 ? 10.718 -16.711 2.123 1.00 59.28 116 GLU A N 1
ATOM 948 C CA . GLU A 1 116 ? 10.367 -16.523 3.529 1.00 59.28 116 GLU A CA 1
ATOM 949 C C . GLU A 1 116 ? 11.157 -15.386 4.174 1.00 59.28 116 GLU A C 1
ATOM 951 O O . GLU A 1 116 ? 10.613 -14.674 5.013 1.00 59.28 116 GLU A O 1
ATOM 956 N N . GLU A 1 117 ? 12.423 -15.190 3.807 1.00 59.53 117 GLU A N 1
ATOM 957 C CA . GLU A 1 117 ? 13.245 -14.115 4.363 1.00 59.53 117 GLU A CA 1
ATOM 958 C C . GLU A 1 117 ? 12.866 -12.746 3.784 1.00 59.53 117 GLU A C 1
ATOM 960 O O . GLU A 1 117 ? 12.703 -11.783 4.534 1.00 59.53 117 GLU A O 1
ATOM 965 N N . ILE A 1 118 ? 12.658 -12.660 2.466 1.00 58.38 118 ILE A N 1
ATOM 966 C CA . ILE A 1 118 ? 12.189 -11.432 1.806 1.00 58.38 118 ILE A CA 1
ATOM 967 C C . ILE A 1 118 ? 10.760 -11.110 2.252 1.00 58.38 118 ILE A C 1
ATOM 969 O O . ILE A 1 118 ? 10.486 -9.963 2.596 1.00 58.38 118 ILE A O 1
ATOM 973 N N . ALA A 1 119 ? 9.881 -12.111 2.356 1.00 56.78 119 ALA A N 1
ATOM 974 C CA . ALA A 1 119 ? 8.580 -11.954 2.988 1.00 56.78 119 ALA A CA 1
ATOM 975 C C . ALA A 1 119 ? 8.768 -11.461 4.424 1.00 56.78 119 ALA A C 1
ATOM 977 O O . ALA A 1 119 ? 8.278 -10.400 4.734 1.00 56.78 119 ALA A O 1
ATOM 978 N N . LYS A 1 120 ? 9.561 -12.082 5.301 1.00 57.62 120 LYS A N 1
ATOM 979 C CA . LYS A 1 120 ? 9.768 -11.562 6.674 1.00 57.62 120 LYS A CA 1
ATOM 980 C C . LYS A 1 120 ? 10.250 -10.103 6.717 1.00 57.62 120 LYS A C 1
ATOM 982 O O . LYS A 1 120 ? 9.822 -9.360 7.599 1.00 57.62 120 LYS A O 1
ATOM 987 N N . ARG A 1 121 ? 11.093 -9.675 5.769 1.00 53.53 121 ARG A N 1
ATOM 988 C CA . ARG A 1 121 ? 11.572 -8.283 5.656 1.00 53.53 121 ARG A CA 1
ATOM 989 C C . ARG A 1 121 ? 10.490 -7.318 5.151 1.00 53.53 121 ARG A C 1
ATOM 991 O O . ARG A 1 121 ? 10.389 -6.216 5.684 1.00 53.53 121 ARG A O 1
ATOM 998 N N . LEU A 1 122 ? 9.664 -7.742 4.194 1.00 54.12 122 LEU A N 1
ATOM 999 C CA . LEU A 1 122 ? 8.530 -6.979 3.652 1.00 54.12 122 LEU A CA 1
ATOM 1000 C C . LEU A 1 122 ? 7.254 -7.065 4.523 1.00 54.12 122 LEU A C 1
ATOM 1002 O O . LEU A 1 122 ? 6.387 -6.204 4.437 1.00 54.12 122 LEU A O 1
ATOM 1006 N N . TRP A 1 123 ? 7.119 -8.090 5.371 1.00 56.72 123 TRP A N 1
ATOM 1007 C CA . TRP A 1 123 ? 5.830 -8.653 5.812 1.00 56.72 123 TRP A CA 1
ATOM 1008 C C . TRP A 1 123 ? 5.695 -8.811 7.333 1.00 56.72 123 TRP A C 1
ATOM 1010 O O . TRP A 1 123 ? 5.159 -9.799 7.838 1.00 56.72 123 TRP A O 1
ATOM 1020 N N . LEU A 1 124 ? 6.104 -7.799 8.096 1.00 44.03 124 LEU A N 1
ATOM 1021 C CA . LEU A 1 124 ? 5.747 -7.695 9.521 1.00 44.03 124 LEU A CA 1
ATOM 1022 C C . LEU A 1 124 ? 4.306 -7.196 9.761 1.00 44.03 124 LEU A C 1
ATOM 1024 O O . LEU A 1 124 ? 3.936 -6.941 10.902 1.00 44.03 124 LEU A O 1
ATOM 1028 N N . GLY A 1 125 ? 3.478 -7.096 8.717 1.00 40.34 125 GLY A N 1
ATOM 1029 C CA . GLY A 1 125 ? 2.208 -6.379 8.788 1.00 40.34 125 GLY A CA 1
ATOM 1030 C C . GLY A 1 125 ? 0.965 -7.062 8.196 1.00 40.34 125 GLY A C 1
ATOM 1031 O O . GLY A 1 125 ? -0.100 -7.049 8.803 1.00 40.34 125 GLY A O 1
ATOM 1032 N N . LEU A 1 126 ? 1.084 -7.739 7.054 1.00 39.50 126 LEU A N 1
ATOM 1033 C CA . LEU A 1 126 ? -0.078 -8.204 6.284 1.00 39.50 126 LEU A CA 1
ATOM 1034 C C . LEU A 1 126 ? -0.428 -9.675 6.552 1.00 39.50 126 LEU A C 1
ATOM 1036 O O . LEU A 1 126 ? -0.491 -10.504 5.642 1.00 39.50 126 LEU A O 1
ATOM 1040 N N . GLU A 1 127 ? -0.696 -10.036 7.805 1.00 39.66 127 GLU A N 1
ATOM 1041 C CA . GLU A 1 127 ? -1.514 -11.229 8.059 1.00 39.66 127 GLU A CA 1
ATOM 1042 C C . GLU A 1 127 ? -2.972 -10.874 7.771 1.00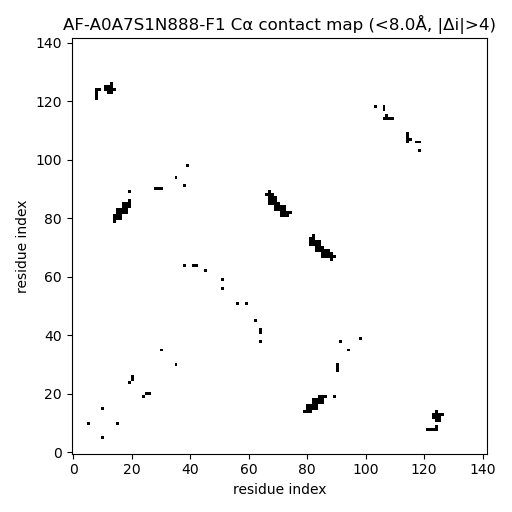 39.66 127 GLU A C 1
ATOM 1044 O O . GLU A 1 127 ? -3.755 -10.533 8.653 1.00 39.66 127 GLU A O 1
ATOM 1049 N N . CYS A 1 128 ? -3.323 -10.922 6.485 1.00 34.00 128 CYS A N 1
ATOM 1050 C CA . CYS A 1 128 ? -4.703 -10.868 6.036 1.00 34.00 128 CYS A CA 1
ATOM 1051 C C . CYS A 1 128 ? -5.434 -12.049 6.689 1.00 34.00 128 CYS A C 1
ATOM 1053 O O . CYS A 1 128 ? -5.245 -13.2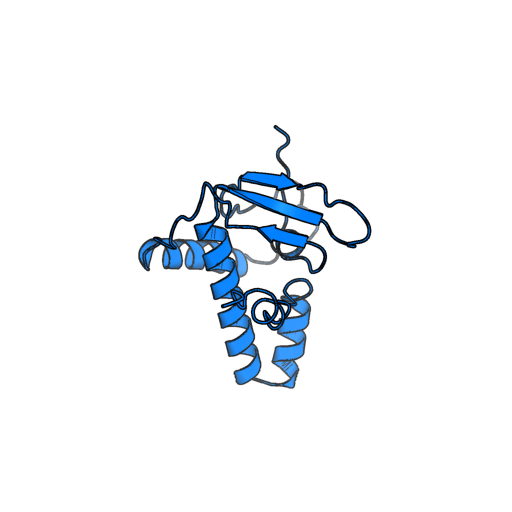06 6.303 1.00 34.00 128 CYS A O 1
ATOM 1055 N N . ARG A 1 129 ? -6.200 -11.773 7.752 1.00 35.72 129 ARG A N 1
ATOM 1056 C CA . ARG A 1 129 ? -7.048 -12.779 8.388 1.00 35.72 129 ARG A CA 1
ATOM 1057 C C . ARG A 1 129 ? -7.976 -13.314 7.310 1.00 35.72 129 ARG A C 1
ATOM 1059 O O . ARG A 1 129 ? -8.687 -12.541 6.672 1.00 35.72 129 ARG A O 1
ATOM 1066 N N . LYS A 1 130 ? -7.963 -14.633 7.120 1.00 33.56 130 LYS A N 1
ATOM 1067 C CA . LYS A 1 130 ? -8.942 -15.336 6.295 1.00 33.56 130 LYS A CA 1
ATOM 1068 C C . LYS A 1 130 ? -10.336 -14.781 6.591 1.00 33.56 130 LYS A C 1
ATOM 1070 O O . LYS A 1 130 ? -10.786 -14.824 7.738 1.00 33.56 130 LYS A O 1
ATOM 1075 N N . ALA A 1 131 ? -11.020 -14.302 5.560 1.00 34.78 131 ALA A N 1
ATOM 1076 C CA . ALA A 1 131 ? -12.431 -13.938 5.590 1.00 34.78 131 ALA A CA 1
ATOM 1077 C C . ALA A 1 131 ? -13.332 -15.189 5.719 1.00 34.78 131 ALA A C 1
ATOM 1079 O O . ALA A 1 131 ? -14.291 -15.357 4.980 1.00 34.78 131 ALA A O 1
ATOM 1080 N N . GLU A 1 132 ? -13.034 -16.090 6.660 1.00 36.44 132 GLU A N 1
ATOM 1081 C CA . GLU A 1 132 ? -13.810 -17.312 6.930 1.00 36.44 132 GLU A CA 1
ATOM 1082 C C . GLU A 1 132 ? -14.916 -17.088 7.988 1.00 36.44 132 GLU A C 1
ATOM 1084 O O . GLU A 1 132 ? -15.561 -18.040 8.421 1.00 36.44 132 GLU A O 1
ATOM 1089 N N . GLN A 1 133 ? -15.185 -15.844 8.414 1.00 37.00 133 GLN A N 1
ATOM 1090 C CA . GLN A 1 133 ? -16.218 -15.551 9.427 1.00 37.00 133 GLN A CA 1
ATOM 1091 C C . GLN A 1 133 ? -17.411 -14.705 8.956 1.00 37.00 133 GLN A C 1
ATOM 1093 O O . GLN A 1 133 ? -18.304 -14.452 9.763 1.00 37.00 133 GLN A O 1
ATOM 1098 N N . LEU A 1 134 ? -17.499 -14.320 7.678 1.00 37.72 134 LEU A N 1
ATOM 1099 C CA . LEU A 1 134 ? -18.643 -13.540 7.174 1.00 37.72 134 LEU A CA 1
ATOM 1100 C C . LEU A 1 134 ? -19.807 -14.376 6.609 1.00 37.72 134 LEU A C 1
ATOM 1102 O O . LEU A 1 134 ? -20.842 -13.803 6.294 1.00 37.72 134 LEU A O 1
ATOM 1106 N N . ASP A 1 135 ? -19.705 -15.710 6.580 1.00 40.44 135 ASP A N 1
ATOM 1107 C CA . ASP A 1 135 ? -20.733 -16.582 5.977 1.00 40.44 135 ASP A CA 1
ATOM 1108 C C . ASP A 1 135 ? -21.563 -17.407 6.990 1.00 40.44 135 ASP A C 1
ATOM 1110 O O . ASP A 1 135 ? -22.139 -18.444 6.670 1.00 40.44 135 ASP A O 1
ATOM 1114 N N . LYS A 1 136 ? -21.624 -16.991 8.268 1.00 40.19 136 LYS A N 1
ATOM 1115 C CA . LYS A 1 136 ? -22.427 -17.707 9.292 1.00 40.19 136 LYS A CA 1
ATOM 1116 C C . LYS A 1 136 ? -23.489 -16.882 10.017 1.00 40.19 136 LYS A C 1
ATOM 1118 O O . LYS A 1 136 ? -24.230 -17.449 10.814 1.00 40.19 136 LYS A O 1
ATOM 1123 N N . THR A 1 137 ? -23.630 -15.586 9.737 1.00 45.00 137 THR A N 1
ATOM 1124 C CA . THR A 1 137 ? -24.597 -14.716 10.442 1.00 45.00 137 THR A CA 1
ATOM 1125 C C . THR A 1 137 ? -25.686 -14.104 9.560 1.00 45.00 137 THR A C 1
ATOM 1127 O O . THR A 1 137 ? -26.495 -13.327 10.061 1.00 45.00 137 THR A O 1
ATOM 1130 N N . HIS A 1 138 ? -25.790 -14.488 8.285 1.00 44.25 138 HIS A N 1
ATOM 1131 C CA . HIS A 1 138 ? -26.900 -14.079 7.414 1.00 44.25 138 HIS A CA 1
ATOM 1132 C C . HIS A 1 138 ? -27.566 -15.280 6.733 1.00 44.25 138 HIS A C 1
ATOM 1134 O O . HIS A 1 138 ? -27.514 -15.459 5.522 1.00 44.25 138 HIS A O 1
ATOM 1140 N N . ARG A 1 139 ? -28.252 -16.108 7.531 1.00 39.81 139 ARG A N 1
ATOM 1141 C CA . ARG A 1 139 ? -29.430 -16.821 7.024 1.00 39.81 139 ARG A CA 1
ATOM 1142 C C . ARG A 1 139 ? -30.665 -16.008 7.415 1.00 39.81 139 ARG A C 1
ATOM 1144 O O . ARG A 1 139 ? -30.904 -15.873 8.618 1.00 39.81 139 ARG A O 1
ATOM 1151 N N . PRO A 1 140 ? -31.442 -15.463 6.464 1.00 41.59 140 PRO A N 1
ATOM 1152 C CA . PRO A 1 140 ? -32.771 -14.974 6.789 1.00 41.59 140 PRO A CA 1
ATOM 1153 C C . PRO A 1 140 ? -33.598 -16.167 7.278 1.00 41.59 140 PRO A C 1
ATOM 1155 O O . PRO A 1 140 ? -33.601 -17.231 6.656 1.00 41.59 140 PRO A O 1
ATOM 1158 N N . LYS A 1 141 ? -34.249 -16.011 8.432 1.00 47.56 141 LYS A N 1
ATOM 1159 C CA . LYS A 1 141 ? -35.273 -16.957 8.875 1.00 47.56 141 LYS A CA 1
ATOM 1160 C C . LYS A 1 141 ? -36.461 -16.793 7.927 1.00 47.56 141 LYS A C 1
ATOM 1162 O O . LYS A 1 141 ? -37.068 -15.724 7.920 1.00 47.56 141 LYS A O 1
ATOM 1167 N N . VAL A 1 142 ? -36.723 -17.818 7.123 1.00 52.56 142 VAL A N 1
ATOM 1168 C CA . VAL A 1 142 ? -38.038 -18.064 6.517 1.00 52.56 142 VAL A CA 1
ATOM 1169 C C . VAL A 1 142 ? -38.813 -18.940 7.487 1.00 52.56 142 VAL A C 1
ATOM 1171 O O . VAL A 1 142 ? -38.186 -19.890 8.013 1.00 52.56 142 VAL A O 1
#

Secondary structure (DSSP, 8-state):
-------HHHHT-TTEEEE--BTTB-PPP---HHHHHHHHHHHHHHHHS----TT-TTT---------EEEE---SSS--SEEEEEEE-HHHHHHHHHHHHHHHHHHHHH-HHHHHHHHHHH-SS-----S-SSSSS-----